Protein AF-A0A1J3HN96-F1 (afdb_monomer)

Organism: Noccaea caerulescens (NCBI:txid107243)

InterPro domains:
  IPR000668 Peptidase C1A, papain C-terminal [PF00112] (1-91)
  IPR000668 Peptidase C1A, papain C-terminal [SM00645] (1-94)
  IPR013128 Peptidase C1A [PTHR12411] (1-87)
  IPR038765 Papain-like cysteine peptidase superfamily [SSF54001] (1-87)

Secondary structure (DSSP, 8-state):
-----TTS--HHHHHHHHHHHHHHHHHHS----B-HHHHHHH-TTS-GGG---HHHHHHHHHHHT---BTTTS---S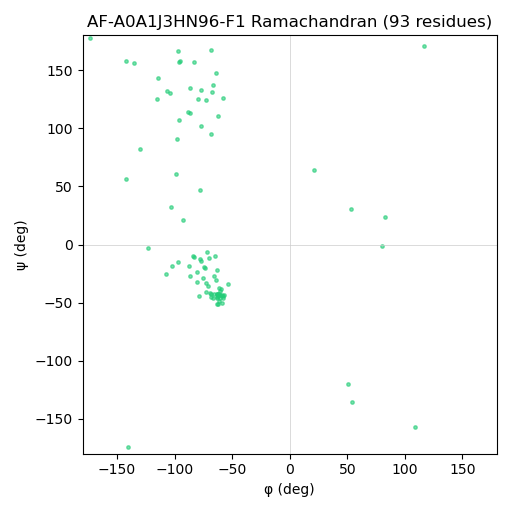S-----GGGGSSS-----

Mean predicted aligned error: 4.12 Å

Sequence (95 aa):
EVKDQGHCRSCWAFSTVGAVEGLNKIVTGELITLSEQDLINCNKENNGCGGGKVETAYEYLVNNGGLGTSNDYPYKAVNGVCDGRLKENNKNVIM

Nearest PDB structures (foldseek):
  1cqd-assembly1_A  TM=9.472E-01  e=9.258E-10  Zingiber officinale
  1vsn-assembly1_A  TM=9.858E-01  e=2.841E-09  Homo sapiens
  2f7d-assembly1_A  TM=9.863E-01  e=4.508E-09  Oryctolagus cuniculus
  6bki-assembly2_B  TM=9.839E-01  e=3.951E-09  Mus musculus
  5tdi-assembly1_A  TM=9.802E-01  e=8.719E-09  Homo sapiens

Foldseek 3Di:
DDDDLPQFQLVLLVVLQVVLQVVLCVPPVDRFAFDSLLLLAPQPQAPRSVYDHNVSSVVCCVVLQHGAGCVVPPDDSDHDHRDNCSSPPPPRSGD

pLDDT: mean 89.66, std 13.75, range [44.91, 98.62]

St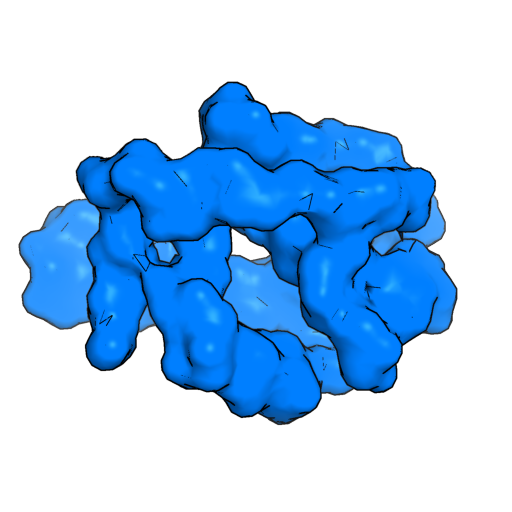ructure (mmCIF, N/CA/C/O backbone):
data_AF-A0A1J3HN96-F1
#
_entry.id   AF-A0A1J3HN96-F1
#
loop_
_atom_site.group_PDB
_atom_site.id
_atom_site.type_symbol
_atom_site.label_atom_id
_atom_site.label_alt_id
_atom_site.label_comp_id
_atom_site.label_asym_id
_atom_site.label_entity_id
_atom_site.label_seq_id
_atom_site.pdbx_PDB_ins_code
_atom_site.Cartn_x
_atom_site.Cartn_y
_atom_site.Cartn_z
_atom_site.occupancy
_atom_site.B_iso_or_equiv
_atom_site.auth_seq_id
_atom_site.auth_comp_id
_atom_site.auth_asym_id
_atom_site.auth_atom_id
_atom_site.pdbx_PDB_model_num
ATOM 1 N N . GLU A 1 1 ? -12.089 -9.520 -1.374 1.00 87.94 1 GLU A N 1
ATOM 2 C CA . GLU A 1 1 ? -11.857 -10.508 -2.454 1.00 87.94 1 GLU A CA 1
ATOM 3 C C . GLU A 1 1 ? -10.369 -10.821 -2.532 1.00 87.94 1 GLU A C 1
ATOM 5 O O . GLU A 1 1 ? -9.589 -10.084 -1.938 1.00 87.94 1 GLU A O 1
ATOM 10 N N . VAL A 1 2 ? -9.970 -11.899 -3.211 1.00 94.88 2 VAL A N 1
ATOM 11 C CA . VAL A 1 2 ? -8.545 -12.174 -3.466 1.00 94.88 2 VAL A CA 1
ATOM 12 C C . VAL A 1 2 ? -8.095 -11.312 -4.647 1.00 94.88 2 VAL A C 1
ATOM 14 O O . VAL A 1 2 ? -8.722 -11.361 -5.702 1.00 94.88 2 VAL A O 1
ATOM 17 N N . LYS A 1 3 ? -7.038 -10.515 -4.462 1.00 96.12 3 LYS A N 1
ATOM 18 C CA . LYS A 1 3 ? -6.474 -9.624 -5.491 1.00 96.12 3 LYS A CA 1
ATOM 19 C C . LYS A 1 3 ? -5.284 -10.297 -6.204 1.00 96.12 3 LYS A C 1
ATOM 21 O O . LYS A 1 3 ? -4.649 -11.181 -5.631 1.00 96.12 3 LYS A O 1
ATOM 26 N N . ASP A 1 4 ? -4.965 -9.854 -7.423 1.00 97.69 4 ASP A N 1
ATOM 27 C CA . ASP A 1 4 ? -3.835 -10.348 -8.232 1.00 97.69 4 ASP A CA 1
ATOM 28 C C . ASP A 1 4 ? -2.782 -9.244 -8.451 1.00 97.69 4 ASP A C 1
ATOM 30 O O . ASP A 1 4 ? -3.099 -8.159 -8.939 1.00 97.69 4 ASP A O 1
ATOM 34 N N . GLN A 1 5 ? -1.524 -9.523 -8.094 1.00 97.44 5 GLN A N 1
ATOM 35 C CA . GLN A 1 5 ? -0.390 -8.609 -8.296 1.00 97.44 5 GLN A CA 1
ATOM 36 C C . GLN A 1 5 ? 0.219 -8.688 -9.709 1.00 97.44 5 GLN A C 1
ATOM 38 O O . GLN A 1 5 ? 1.072 -7.880 -10.083 1.00 97.44 5 GLN A O 1
ATOM 43 N N . GLY A 1 6 ? -0.170 -9.681 -10.508 1.00 98.12 6 GLY A N 1
ATOM 44 C CA . GLY A 1 6 ? 0.375 -9.906 -11.839 1.00 98.12 6 GLY A CA 1
ATO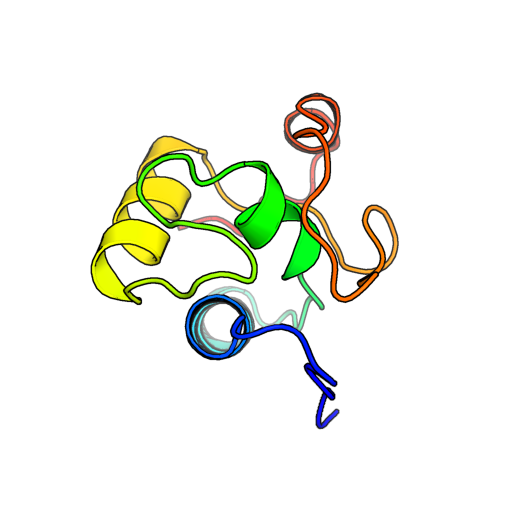M 45 C C . GLY A 1 6 ? 1.905 -10.020 -11.847 1.00 98.12 6 GLY A C 1
ATOM 46 O O . GLY A 1 6 ? 2.514 -10.699 -11.022 1.00 98.12 6 GLY A O 1
ATOM 47 N N . HIS A 1 7 ? 2.542 -9.345 -12.805 1.00 97.81 7 HIS A N 1
ATOM 48 C CA . HIS A 1 7 ? 3.991 -9.418 -13.037 1.00 97.81 7 HIS A CA 1
ATOM 49 C C . HIS A 1 7 ? 4.822 -8.472 -12.148 1.00 97.81 7 HIS A C 1
ATOM 51 O O . HIS A 1 7 ? 6.052 -8.551 -12.131 1.00 97.81 7 HIS A O 1
ATOM 57 N N . CYS A 1 8 ? 4.174 -7.564 -11.420 1.00 98.56 8 CYS A N 1
ATOM 58 C CA . CYS A 1 8 ? 4.840 -6.625 -10.530 1.00 98.56 8 CYS A CA 1
ATOM 59 C C . CYS A 1 8 ? 5.258 -7.349 -9.243 1.00 98.56 8 CYS A C 1
ATOM 61 O O . CYS A 1 8 ? 4.451 -8.047 -8.624 1.00 98.56 8 CYS A O 1
ATOM 63 N N . ARG A 1 9 ? 6.503 -7.172 -8.772 1.00 98.31 9 ARG A N 1
ATOM 64 C CA . ARG A 1 9 ? 6.967 -7.758 -7.495 1.00 98.31 9 ARG A CA 1
ATOM 65 C C . ARG A 1 9 ? 6.455 -6.966 -6.283 1.00 98.31 9 ARG A C 1
ATOM 67 O O . ARG A 1 9 ? 7.212 -6.662 -5.366 1.00 98.31 9 ARG A O 1
ATOM 74 N N . SER A 1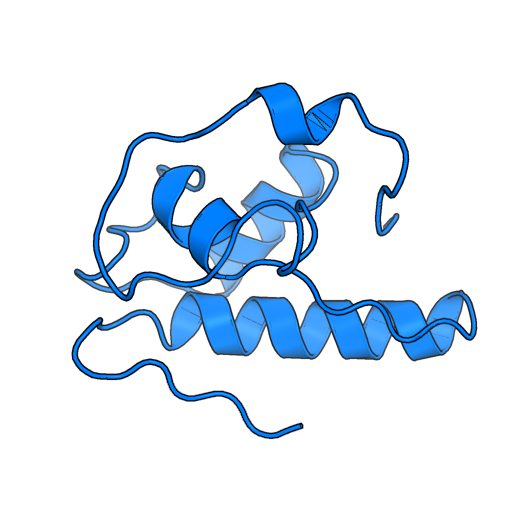 10 ? 5.167 -6.634 -6.269 1.00 98.62 10 SER A N 1
ATOM 75 C CA . SER A 1 10 ? 4.502 -5.835 -5.237 1.00 98.62 10 SER A CA 1
ATOM 76 C C . SER A 1 10 ? 3.864 -6.664 -4.122 1.00 98.62 10 SER A C 1
ATOM 78 O O . SER A 1 10 ? 2.978 -6.164 -3.437 1.00 98.62 10 SER A O 1
ATOM 80 N N . CYS A 1 11 ? 4.287 -7.913 -3.904 1.00 98.38 11 CYS A N 1
ATOM 81 C CA . CYS A 1 11 ? 3.747 -8.753 -2.824 1.00 98.38 11 CYS A CA 1
ATOM 82 C C . CYS A 1 11 ? 3.829 -8.065 -1.451 1.00 98.38 11 CYS A C 1
ATOM 84 O O . CYS A 1 11 ? 2.927 -8.209 -0.632 1.00 98.38 11 CYS A O 1
ATOM 86 N N . TRP A 1 12 ? 4.876 -7.264 -1.233 1.00 98.50 12 TRP A N 1
ATOM 87 C CA . TRP A 1 12 ? 5.044 -6.433 -0.046 1.00 98.50 12 TRP A CA 1
ATOM 88 C C . TRP A 1 12 ? 3.875 -5.454 0.135 1.00 98.50 12 TRP A C 1
ATOM 90 O O . TRP A 1 12 ? 3.295 -5.397 1.213 1.00 98.50 12 TRP A O 1
ATOM 100 N N . ALA A 1 13 ? 3.459 -4.763 -0.930 1.00 98.31 13 ALA A N 1
ATOM 101 C CA . ALA A 1 13 ? 2.357 -3.809 -0.883 1.00 98.31 13 ALA A CA 1
ATOM 102 C C . ALA A 1 13 ? 1.013 -4.511 -0.645 1.00 98.31 13 ALA A C 1
ATOM 104 O O . ALA A 1 13 ? 0.236 -4.059 0.189 1.00 98.31 13 ALA A O 1
ATOM 105 N N . PHE A 1 14 ? 0.766 -5.647 -1.306 1.00 98.56 14 PHE A N 1
ATOM 106 C CA . PHE A 1 14 ? -0.456 -6.441 -1.110 1.00 98.56 14 PHE A CA 1
ATOM 107 C C . PHE A 1 14 ? -0.551 -6.991 0.318 1.00 98.56 14 PHE A C 1
ATOM 109 O O . PHE A 1 14 ? -1.614 -6.934 0.934 1.00 98.56 14 PHE A O 1
ATOM 116 N N . SER A 1 15 ? 0.563 -7.487 0.866 1.00 98.25 15 SER A N 1
ATOM 117 C CA . SER A 1 15 ? 0.620 -7.977 2.245 1.00 98.25 15 SER A CA 1
ATOM 118 C C . SER A 1 15 ? 0.343 -6.860 3.250 1.00 98.25 15 SER A C 1
ATOM 120 O O . SER A 1 15 ? -0.429 -7.065 4.184 1.00 98.25 15 SER A O 1
ATOM 122 N N . THR A 1 16 ? 0.955 -5.688 3.063 1.00 97.62 16 THR A N 1
ATOM 123 C CA . THR A 1 16 ? 0.729 -4.513 3.912 1.00 97.62 16 THR A CA 1
ATOM 124 C C . THR A 1 16 ? -0.723 -4.051 3.836 1.00 97.62 16 THR A C 1
ATOM 126 O O . T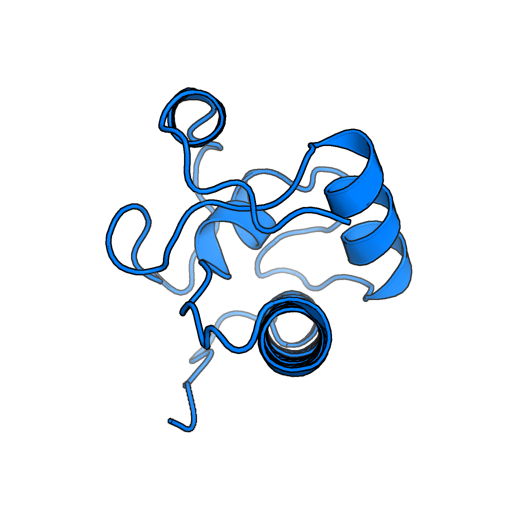HR A 1 16 ? -1.369 -3.893 4.869 1.00 97.62 16 THR A O 1
ATOM 129 N N . VAL A 1 17 ? -1.255 -3.865 2.624 1.00 96.44 17 VAL A N 1
ATOM 130 C CA . VAL A 1 17 ? -2.622 -3.379 2.415 1.00 96.44 17 VAL A CA 1
ATOM 131 C C . VAL A 1 17 ? -3.641 -4.340 3.017 1.00 96.44 17 VAL A C 1
ATOM 133 O O . VAL A 1 17 ? -4.467 -3.901 3.808 1.00 96.44 17 VAL A O 1
ATOM 136 N N . GLY A 1 18 ? -3.547 -5.644 2.745 1.00 96.75 18 GLY A N 1
ATOM 137 C CA . GLY A 1 18 ? -4.493 -6.619 3.295 1.00 96.75 18 GLY A CA 1
ATOM 138 C C . GLY A 1 18 ? -4.514 -6.646 4.829 1.00 96.75 18 GLY A C 1
ATOM 139 O O . GLY A 1 18 ? -5.584 -6.744 5.432 1.00 96.75 18 GLY A O 1
ATOM 140 N N . ALA A 1 19 ? -3.351 -6.498 5.473 1.00 96.44 19 ALA A N 1
ATOM 141 C CA . ALA A 1 19 ? -3.272 -6.402 6.929 1.00 96.44 19 ALA A CA 1
ATOM 142 C C . ALA A 1 19 ? -3.949 -5.128 7.464 1.00 96.44 19 ALA A C 1
ATOM 144 O O . ALA A 1 19 ? -4.697 -5.193 8.439 1.00 96.44 19 ALA A O 1
ATOM 145 N N . VAL A 1 20 ? -3.732 -3.984 6.808 1.00 94.19 20 VAL A N 1
ATOM 146 C CA . VAL A 1 20 ? -4.323 -2.693 7.200 1.00 94.19 20 VAL A CA 1
ATOM 147 C C . VAL A 1 20 ? -5.833 -2.665 6.962 1.00 94.19 20 VAL A C 1
ATOM 149 O O . VAL A 1 20 ? -6.569 -2.213 7.835 1.00 94.19 20 VAL A O 1
ATOM 152 N N . GLU A 1 21 ? -6.322 -3.198 5.840 1.00 94.88 21 GLU A N 1
ATOM 153 C CA . GLU A 1 21 ? -7.761 -3.350 5.575 1.00 94.88 21 GLU A CA 1
ATOM 154 C C . GLU A 1 21 ? -8.432 -4.219 6.655 1.00 94.88 21 GLU A C 1
ATOM 156 O O . GLU A 1 21 ? -9.499 -3.875 7.174 1.00 94.88 21 GLU A O 1
ATOM 161 N N . GLY A 1 22 ? -7.786 -5.329 7.036 1.00 95.19 22 GLY A N 1
ATOM 162 C CA . GLY A 1 22 ? -8.250 -6.209 8.107 1.00 95.19 22 GLY A CA 1
ATOM 163 C C . GLY A 1 22 ? -8.290 -5.511 9.468 1.00 95.19 22 GLY A C 1
ATOM 164 O O . GLY A 1 22 ? -9.296 -5.595 10.175 1.00 95.19 22 GLY A O 1
ATOM 165 N N . LEU A 1 23 ? -7.232 -4.773 9.816 1.00 94.25 23 LEU A N 1
ATOM 166 C CA . LEU A 1 23 ? -7.176 -3.998 11.054 1.00 94.25 23 LEU A CA 1
ATOM 167 C C . LEU A 1 23 ? -8.248 -2.901 11.083 1.00 94.25 23 LEU A C 1
ATOM 169 O O . LEU A 1 23 ? -8.943 -2.760 12.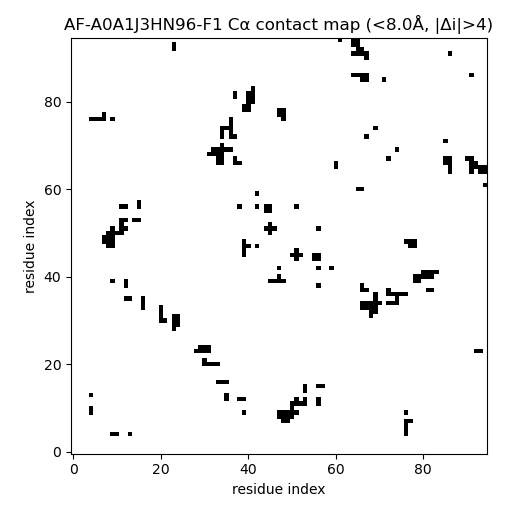088 1.00 94.25 23 LEU A O 1
ATOM 173 N N . ASN A 1 24 ? -8.453 -2.190 9.970 1.00 91.19 24 ASN A N 1
ATOM 174 C CA . ASN A 1 24 ? -9.509 -1.187 9.855 1.00 91.19 24 ASN A CA 1
ATOM 175 C C . ASN A 1 24 ? -10.886 -1.796 10.130 1.00 91.19 24 ASN A C 1
ATOM 177 O O . ASN A 1 24 ? -11.661 -1.231 10.899 1.00 91.19 24 ASN A O 1
ATOM 181 N N . LYS A 1 25 ? -11.173 -2.976 9.564 1.00 93.81 25 LYS A N 1
ATOM 182 C CA . LYS A 1 25 ? -12.432 -3.689 9.811 1.00 93.81 25 LYS A CA 1
ATOM 183 C C . LYS A 1 25 ? -12.609 -4.063 11.281 1.00 93.81 25 LYS A C 1
ATOM 185 O O . LYS A 1 25 ? -13.731 -3.986 11.777 1.00 93.81 25 LYS A O 1
ATOM 190 N N . ILE A 1 26 ? -11.538 -4.452 11.973 1.00 95.75 26 ILE A N 1
ATOM 191 C CA . ILE A 1 26 ? -11.581 -4.775 13.407 1.00 95.75 26 ILE A CA 1
ATOM 192 C C . ILE A 1 26 ? -11.877 -3.524 14.243 1.00 95.75 26 ILE A C 1
ATOM 194 O O . ILE A 1 26 ? -12.720 -3.579 15.133 1.00 95.75 26 ILE A O 1
ATOM 198 N N . VAL A 1 27 ? -11.199 -2.408 13.962 1.00 91.75 27 VAL A N 1
ATOM 199 C CA . VAL A 1 27 ? -11.270 -1.191 14.788 1.00 91.75 27 VAL A CA 1
ATOM 200 C C . VAL A 1 27 ? -12.537 -0.380 14.519 1.00 91.75 27 VAL A C 1
ATOM 202 O O . VAL A 1 27 ? -13.184 0.082 15.455 1.00 91.75 27 VAL A O 1
ATOM 205 N N . THR A 1 28 ? -12.900 -0.201 13.250 1.00 89.94 28 THR A N 1
ATOM 206 C CA . THR A 1 28 ? -13.989 0.704 12.837 1.00 89.94 28 THR A CA 1
ATOM 207 C C . THR A 1 28 ? -15.281 -0.031 12.495 1.00 89.94 28 THR A C 1
ATOM 209 O O . THR A 1 28 ? -16.348 0.574 12.444 1.00 89.94 28 THR A O 1
ATOM 212 N N . GLY A 1 29 ? -15.207 -1.338 12.232 1.00 92.56 29 GLY A N 1
ATOM 213 C CA . GLY A 1 29 ? -16.322 -2.101 11.680 1.00 92.56 29 GLY A CA 1
ATOM 214 C C . GLY A 1 29 ? -16.499 -1.937 10.167 1.00 92.56 29 GLY A C 1
ATOM 215 O O . GLY A 1 29 ? -17.341 -2.631 9.591 1.00 92.56 29 GLY A O 1
ATOM 216 N N . GLU A 1 30 ? -15.689 -1.123 9.488 1.00 90.69 30 GLU A N 1
ATOM 217 C CA . GLU A 1 30 ? -15.772 -0.897 8.042 1.00 90.69 30 GLU A CA 1
ATOM 218 C C . GLU A 1 30 ? -14.664 -1.638 7.288 1.00 90.69 30 GLU A C 1
ATOM 220 O O . GLU A 1 30 ? -13.486 -1.557 7.627 1.00 90.69 30 GLU A O 1
ATOM 225 N N . LEU A 1 31 ? -15.032 -2.379 6.240 1.00 91.81 31 LEU A N 1
ATOM 226 C CA . LEU A 1 31 ? -14.050 -2.964 5.328 1.00 91.81 31 LEU A CA 1
ATOM 227 C C . LEU A 1 31 ? -13.907 -2.022 4.135 1.00 91.81 31 LEU A C 1
ATOM 229 O O . LEU A 1 31 ? -14.810 -1.942 3.304 1.00 91.81 31 LEU A O 1
ATOM 233 N N . ILE A 1 32 ? -12.786 -1.311 4.071 1.00 91.31 32 ILE A N 1
ATOM 234 C CA . ILE A 1 32 ? -12.464 -0.375 2.992 1.00 91.31 32 ILE A CA 1
ATOM 235 C C . ILE A 1 32 ? -11.393 -1.021 2.123 1.00 91.31 32 ILE A C 1
ATOM 237 O O . ILE A 1 32 ? -10.413 -1.531 2.651 1.00 91.31 32 ILE A O 1
ATOM 241 N N . THR A 1 33 ? -11.575 -1.004 0.803 1.00 94.12 33 THR A N 1
ATOM 242 C CA . THR A 1 33 ? -10.568 -1.510 -0.137 1.00 94.12 33 THR A CA 1
ATOM 243 C C . THR A 1 33 ? -9.563 -0.404 -0.474 1.00 94.12 33 THR A C 1
ATOM 245 O O . THR A 1 33 ? -9.914 0.606 -1.091 1.00 94.12 33 THR A O 1
ATOM 248 N N . LEU A 1 34 ? -8.318 -0.583 -0.043 1.00 94.06 34 LEU A N 1
ATOM 249 C CA . LEU A 1 34 ? -7.215 0.368 -0.156 1.00 94.06 34 LEU A CA 1
ATOM 250 C C . LEU A 1 34 ? -6.344 0.094 -1.385 1.00 94.06 34 LEU A C 1
ATOM 252 O O . LEU A 1 34 ? -6.323 -1.010 -1.931 1.00 94.06 34 LEU A O 1
ATOM 256 N N . SER A 1 35 ? -5.627 1.119 -1.841 1.00 95.25 35 SER A N 1
ATOM 257 C CA . SER A 1 35 ? -4.800 1.043 -3.043 1.00 95.25 35 SER A CA 1
ATOM 258 C C . SER A 1 35 ? -3.378 0.563 -2.761 1.00 95.25 35 SER A C 1
ATOM 260 O O . SER A 1 35 ? -2.552 1.277 -2.194 1.00 95.25 35 SER A O 1
ATOM 262 N N . GLU A 1 36 ? -3.037 -0.612 -3.285 1.00 97.44 36 GLU A N 1
ATOM 263 C CA . GLU A 1 36 ? -1.648 -1.061 -3.384 1.00 97.44 36 GLU A CA 1
ATOM 264 C C . GLU A 1 36 ? -0.828 -0.164 -4.319 1.00 97.44 36 GLU A C 1
ATOM 266 O O . GLU A 1 36 ? 0.372 0.003 -4.119 1.00 97.44 36 GLU A O 1
ATOM 271 N N . GLN A 1 37 ? -1.457 0.422 -5.342 1.00 97.69 37 GLN A N 1
ATOM 272 C CA . GLN A 1 37 ? -0.770 1.253 -6.330 1.00 97.69 37 GLN A CA 1
ATOM 273 C C . GLN A 1 37 ? -0.311 2.590 -5.758 1.00 97.69 37 GLN A C 1
ATOM 275 O O . GLN A 1 37 ? 0.764 3.064 -6.126 1.00 97.69 37 GLN A O 1
ATOM 280 N N . ASP A 1 38 ? -1.101 3.165 -4.854 1.00 95.19 38 ASP A N 1
ATOM 281 C CA . ASP A 1 38 ? -0.713 4.343 -4.084 1.00 95.19 38 ASP A CA 1
ATOM 282 C C . ASP A 1 38 ? 0.561 4.047 -3.282 1.00 95.19 38 ASP A C 1
ATOM 284 O O . ASP A 1 38 ? 1.584 4.717 -3.438 1.00 95.19 38 ASP A O 1
ATOM 288 N N . LEU A 1 39 ? 0.562 2.930 -2.546 1.00 96.19 39 LEU A N 1
ATOM 289 C CA . LEU A 1 39 ? 1.719 2.491 -1.771 1.00 96.19 39 LEU A CA 1
ATOM 290 C C . LEU A 1 39 ? 2.955 2.221 -2.653 1.00 96.19 39 LEU A C 1
ATOM 292 O O . LEU A 1 39 ? 4.052 2.665 -2.316 1.00 96.19 39 LEU A O 1
ATOM 296 N N . ILE A 1 40 ? 2.785 1.558 -3.803 1.00 97.81 40 ILE A N 1
ATOM 297 C CA . ILE A 1 40 ? 3.858 1.289 -4.782 1.00 97.81 40 ILE A CA 1
ATOM 298 C C . ILE A 1 40 ? 4.477 2.580 -5.318 1.00 97.81 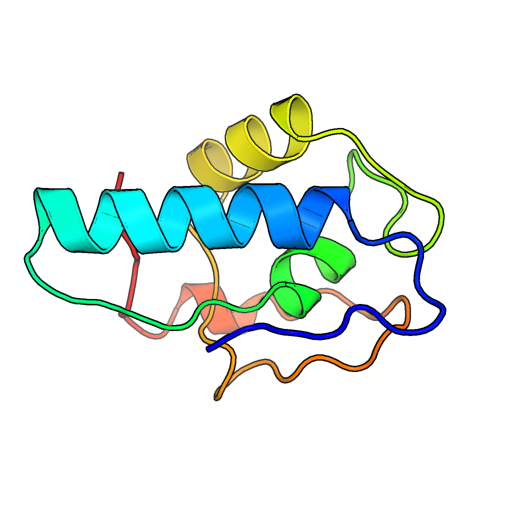40 ILE A C 1
ATOM 300 O O . ILE A 1 40 ? 5.690 2.635 -5.514 1.00 97.81 40 ILE A O 1
ATOM 304 N N . ASN A 1 41 ? 3.659 3.602 -5.576 1.00 96.50 41 ASN A N 1
ATOM 305 C CA . ASN A 1 41 ? 4.116 4.836 -6.208 1.00 96.50 41 ASN A CA 1
ATOM 306 C C . ASN A 1 41 ? 4.663 5.853 -5.201 1.00 96.50 41 ASN A C 1
ATOM 308 O O . ASN A 1 41 ? 5.496 6.682 -5.571 1.00 96.50 41 ASN A O 1
ATOM 312 N N . CYS A 1 42 ? 4.198 5.818 -3.950 1.00 95.00 42 CYS A N 1
ATOM 313 C CA . CYS A 1 42 ? 4.489 6.853 -2.965 1.00 95.00 42 CYS A CA 1
ATOM 314 C C . CYS A 1 42 ? 5.478 6.445 -1.865 1.00 95.00 42 CYS A C 1
ATOM 316 O O . CYS A 1 42 ? 6.166 7.324 -1.334 1.00 95.00 42 CYS A O 1
ATOM 318 N N . ASN A 1 43 ? 5.617 5.155 -1.540 1.00 95.06 43 ASN A N 1
ATOM 319 C CA . ASN A 1 43 ? 6.648 4.707 -0.607 1.00 95.06 43 ASN A CA 1
ATOM 320 C C . ASN A 1 43 ? 8.021 4.676 -1.298 1.00 95.06 43 ASN A C 1
ATOM 322 O O . ASN A 1 43 ? 8.342 3.755 -2.042 1.00 95.06 43 ASN A O 1
ATOM 326 N N . LYS A 1 44 ? 8.842 5.695 -1.029 1.00 93.00 44 LYS A N 1
ATOM 327 C CA . LYS A 1 44 ? 10.169 5.861 -1.648 1.00 93.00 44 LYS A CA 1
ATOM 328 C C . LYS A 1 44 ? 11.261 4.968 -1.052 1.00 93.00 44 LYS A C 1
ATOM 330 O O . LYS A 1 44 ? 12.350 4.902 -1.612 1.00 93.00 44 LYS A O 1
ATOM 335 N N . GLU A 1 45 ? 10.997 4.333 0.087 1.00 95.44 45 GLU A N 1
ATOM 336 C CA . GLU A 1 45 ? 11.948 3.424 0.740 1.00 95.44 45 GLU A CA 1
ATOM 337 C C . GLU A 1 45 ? 11.950 2.028 0.107 1.00 95.44 45 GLU A C 1
ATOM 339 O O . GLU A 1 45 ? 12.948 1.312 0.175 1.00 95.44 45 GLU A O 1
ATOM 344 N N . ASN A 1 46 ? 10.849 1.650 -0.544 1.00 96.94 46 ASN A N 1
ATOM 345 C CA . ASN A 1 46 ? 10.750 0.460 -1.373 1.00 96.94 46 ASN A CA 1
ATOM 346 C C . ASN A 1 46 ? 10.950 0.792 -2.854 1.00 96.94 46 ASN A C 1
ATOM 348 O O . ASN A 1 46 ? 10.924 1.943 -3.283 1.00 96.94 46 ASN A O 1
ATOM 352 N N . ASN A 1 47 ? 11.149 -0.249 -3.663 1.00 97.31 47 ASN A N 1
ATOM 353 C CA . ASN A 1 47 ? 11.483 -0.117 -5.079 1.00 97.31 47 ASN A CA 1
ATOM 354 C C . ASN A 1 47 ? 10.279 -0.405 -5.995 1.00 97.31 47 ASN A C 1
ATOM 356 O O . ASN A 1 47 ? 10.438 -0.983 -7.073 1.00 97.31 47 ASN A O 1
ATOM 360 N N . GLY A 1 48 ? 9.061 -0.082 -5.548 1.00 97.56 48 GLY A N 1
ATOM 361 C CA . GLY A 1 48 ? 7.821 -0.354 -6.281 1.00 97.56 48 GLY A CA 1
ATOM 362 C C . GLY A 1 48 ? 7.717 -1.816 -6.751 1.00 97.56 48 GLY A C 1
ATOM 363 O O . GLY A 1 48 ? 7.789 -2.754 -5.951 1.00 97.56 48 GLY A O 1
ATOM 364 N N . CYS A 1 49 ? 7.609 -2.021 -8.066 1.00 98.44 49 CYS A N 1
ATOM 365 C CA . CYS A 1 49 ? 7.592 -3.335 -8.720 1.00 98.44 49 CYS A CA 1
ATOM 366 C C . CYS A 1 49 ? 8.938 -4.075 -8.736 1.00 98.44 49 CYS A C 1
ATOM 368 O O . CYS A 1 49 ? 8.983 -5.232 -9.152 1.00 98.44 49 CYS A O 1
ATOM 370 N N . GLY A 1 50 ? 10.029 -3.452 -8.287 1.00 98.31 50 GLY A N 1
ATOM 371 C CA . GLY A 1 50 ? 11.312 -4.113 -8.044 1.00 98.31 50 GLY A CA 1
ATOM 372 C C . GLY A 1 50 ? 11.343 -4.926 -6.745 1.00 98.31 50 GLY A C 1
ATOM 373 O O . GLY A 1 50 ? 12.234 -5.760 -6.572 1.00 98.31 50 GLY A O 1
ATOM 374 N N . GLY A 1 51 ? 10.363 -4.721 -5.860 1.00 97.88 51 GLY A N 1
ATOM 375 C CA . GLY A 1 51 ? 10.270 -5.364 -4.554 1.00 97.88 51 GLY A CA 1
ATOM 376 C C . GLY A 1 51 ? 10.355 -4.373 -3.398 1.00 97.88 51 GLY A C 1
ATOM 377 O O . GLY A 1 51 ? 10.657 -3.192 -3.575 1.00 97.88 51 GLY A O 1
ATOM 378 N N . GLY A 1 52 ? 10.090 -4.883 -2.202 1.00 97.56 52 GLY A N 1
ATOM 379 C CA . GLY A 1 52 ? 10.040 -4.082 -0.993 1.00 97.56 52 GLY A CA 1
ATOM 380 C C . GLY A 1 52 ? 9.880 -4.925 0.263 1.00 97.56 52 GLY A C 1
ATOM 381 O O . GLY A 1 52 ? 9.784 -6.153 0.196 1.00 97.56 52 GLY A O 1
ATOM 382 N N . LYS A 1 53 ? 9.877 -4.240 1.400 1.00 98.12 53 LYS A N 1
ATOM 383 C CA . LYS A 1 53 ? 9.712 -4.769 2.747 1.00 98.12 53 LYS A CA 1
ATOM 384 C C . LYS A 1 53 ? 8.409 -4.248 3.340 1.00 98.12 53 LYS A C 1
ATOM 386 O O . LYS A 1 53 ? 8.008 -3.111 3.096 1.00 98.12 53 LYS A O 1
ATOM 391 N N . VAL A 1 54 ? 7.746 -5.101 4.108 1.00 98.00 54 VAL A N 1
ATOM 392 C CA . VAL A 1 54 ? 6.462 -4.782 4.743 1.00 98.00 54 VAL A CA 1
ATOM 393 C C . VAL A 1 54 ? 6.669 -3.804 5.904 1.00 98.00 54 VAL A C 1
ATOM 395 O O . VAL A 1 54 ? 5.835 -2.934 6.131 1.00 98.00 54 VAL A O 1
ATOM 398 N N . GLU A 1 55 ? 7.805 -3.894 6.594 1.00 96.56 55 GLU A N 1
ATOM 399 C CA . GLU A 1 55 ? 8.159 -3.053 7.739 1.00 96.56 55 GLU A CA 1
ATOM 400 C C . GLU A 1 55 ? 8.270 -1.574 7.340 1.00 96.56 55 GLU A C 1
ATOM 402 O O . GLU A 1 55 ? 7.583 -0.729 7.908 1.00 96.56 55 GLU A O 1
ATOM 407 N N . THR A 1 56 ? 9.037 -1.273 6.286 1.00 95.88 56 THR A N 1
ATOM 408 C CA . THR A 1 56 ? 9.179 0.094 5.745 1.00 95.88 56 THR A CA 1
ATOM 409 C C . THR A 1 56 ? 7.872 0.615 5.148 1.00 95.88 56 THR A C 1
ATOM 411 O O . THR A 1 56 ? 7.609 1.818 5.125 1.00 95.88 56 THR A O 1
ATOM 414 N N . ALA A 1 57 ? 7.009 -0.285 4.671 1.00 96.69 57 ALA A N 1
ATOM 415 C CA . ALA A 1 57 ? 5.682 0.086 4.212 1.00 96.69 57 ALA A CA 1
ATOM 416 C C . ALA A 1 57 ? 4.795 0.535 5.381 1.00 96.69 57 ALA A C 1
ATOM 418 O O . ALA A 1 57 ? 4.165 1.582 5.274 1.00 96.69 57 ALA A O 1
ATOM 419 N N . TYR A 1 58 ? 4.784 -0.186 6.508 1.00 95.19 58 TYR A N 1
ATOM 420 C CA . TYR A 1 58 ? 4.044 0.241 7.701 1.00 95.19 58 TYR A CA 1
ATOM 421 C C . TYR A 1 58 ? 4.560 1.566 8.268 1.00 95.19 58 TYR A C 1
ATOM 423 O O . TYR A 1 58 ? 3.751 2.444 8.562 1.00 95.19 58 TYR A O 1
ATOM 431 N N . GLU A 1 59 ? 5.880 1.745 8.369 1.00 94.38 59 GLU A N 1
ATOM 432 C CA . GLU A 1 59 ? 6.484 3.011 8.816 1.00 94.38 59 GLU A CA 1
ATOM 433 C C . GLU A 1 59 ? 6.041 4.181 7.933 1.00 94.38 59 GLU A C 1
ATOM 435 O O . GLU A 1 59 ? 5.640 5.239 8.422 1.00 94.38 59 GLU A O 1
ATOM 440 N N . TYR A 1 60 ? 6.025 3.970 6.618 1.00 92.69 60 TYR A N 1
ATOM 441 C CA . TYR A 1 60 ? 5.493 4.954 5.691 1.00 92.69 60 TYR A CA 1
ATOM 442 C C . TYR A 1 60 ? 4.013 5.239 5.908 1.00 92.69 60 TYR A C 1
ATOM 444 O O . TYR A 1 60 ? 3.644 6.405 5.888 1.00 92.69 60 TYR A O 1
ATOM 452 N N . LEU A 1 61 ? 3.166 4.233 6.137 1.00 90.94 61 LEU A N 1
ATOM 453 C CA . LEU A 1 61 ? 1.739 4.465 6.381 1.00 90.94 61 LEU A CA 1
ATOM 454 C C . LEU A 1 61 ? 1.493 5.316 7.625 1.00 90.94 61 LEU A C 1
ATOM 456 O O . LEU A 1 61 ? 0.684 6.243 7.563 1.00 90.94 61 LEU A O 1
ATOM 460 N N . VAL A 1 62 ? 2.231 5.048 8.705 1.00 88.44 62 VAL A N 1
ATOM 461 C CA . VAL A 1 62 ? 2.188 5.844 9.940 1.00 88.44 62 VAL A CA 1
ATOM 462 C C . VAL A 1 62 ? 2.592 7.294 9.661 1.00 88.44 62 VAL A C 1
ATOM 464 O O . VAL A 1 62 ? 1.898 8.219 10.072 1.00 88.44 62 VAL A O 1
ATOM 467 N N . ASN A 1 63 ? 3.674 7.509 8.908 1.00 88.12 63 ASN A N 1
ATOM 468 C CA . ASN A 1 63 ? 4.176 8.852 8.603 1.00 88.12 63 ASN A CA 1
ATOM 469 C C . ASN A 1 63 ? 3.340 9.599 7.548 1.00 88.12 63 ASN A C 1
ATOM 471 O O . ASN A 1 63 ? 3.305 10.829 7.532 1.00 88.12 63 ASN A O 1
ATOM 475 N N . ASN A 1 64 ? 2.703 8.871 6.632 1.00 84.56 64 ASN A N 1
ATOM 476 C CA . ASN A 1 64 ? 1.944 9.420 5.511 1.00 84.56 64 ASN A CA 1
ATOM 477 C C . ASN A 1 64 ? 0.480 9.712 5.868 1.00 84.56 64 ASN A C 1
ATOM 479 O O . ASN A 1 64 ? -0.158 10.480 5.151 1.00 84.56 64 ASN A O 1
ATOM 483 N N . GLY A 1 65 ? -0.040 9.116 6.947 1.00 81.75 65 GLY A N 1
ATOM 484 C CA . GLY A 1 65 ? -1.438 9.248 7.363 1.00 81.75 65 GLY A CA 1
ATOM 485 C C . GLY A 1 65 ? -2.404 8.306 6.633 1.00 81.75 65 GLY A C 1
ATOM 486 O O . GLY A 1 65 ? -3.592 8.605 6.550 1.00 81.75 65 GLY A O 1
ATOM 487 N N . GLY A 1 66 ? -1.905 7.186 6.092 1.00 85.56 66 GLY A N 1
ATOM 488 C CA . GLY A 1 66 ? -2.710 6.167 5.403 1.00 85.56 66 GLY A CA 1
ATOM 489 C C . GLY A 1 66 ? -2.512 6.102 3.881 1.00 85.56 66 GLY A C 1
ATOM 490 O O . GLY A 1 66 ? -1.458 6.487 3.366 1.00 85.56 66 GLY A O 1
ATOM 491 N N . LEU A 1 67 ? -3.523 5.564 3.182 1.00 88.56 67 LEU A N 1
ATOM 492 C CA . LEU A 1 67 ? -3.570 5.334 1.728 1.00 88.56 67 LEU A CA 1
ATOM 493 C C . LEU A 1 67 ? -4.910 5.773 1.134 1.00 88.56 67 LEU A C 1
ATOM 495 O O . LEU A 1 67 ? -5.937 5.739 1.813 1.00 88.56 67 LEU A O 1
ATOM 499 N N . GLY A 1 68 ? -4.908 6.078 -0.163 1.00 88.25 68 GLY A N 1
ATOM 500 C CA . GLY A 1 68 ? -6.123 6.193 -0.966 1.00 88.25 68 GLY A CA 1
ATOM 501 C C . GLY A 1 68 ? -6.836 4.850 -1.182 1.00 88.25 68 GLY A C 1
ATOM 502 O O . GLY A 1 68 ? -6.292 3.767 -0.939 1.00 88.25 68 GLY A O 1
ATOM 503 N N . THR A 1 69 ? -8.074 4.908 -1.679 1.00 91.38 69 THR A N 1
ATOM 504 C CA . THR A 1 69 ? -8.865 3.705 -1.990 1.00 91.38 69 THR A CA 1
ATOM 505 C C . THR A 1 69 ? -8.512 3.129 -3.361 1.00 91.38 69 THR A C 1
ATOM 507 O O . THR A 1 69 ? -8.046 3.849 -4.247 1.00 91.38 69 THR A O 1
ATOM 510 N N . SER A 1 70 ? -8.773 1.836 -3.590 1.00 91.56 70 SER A N 1
ATOM 511 C CA . SER A 1 70 ? -8.550 1.231 -4.916 1.00 91.56 70 SER A CA 1
ATOM 512 C C . SER A 1 70 ? -9.425 1.843 -6.017 1.00 91.56 70 SER A C 1
ATOM 514 O O . SER A 1 70 ? -9.073 1.743 -7.188 1.00 91.56 70 SER A O 1
ATOM 516 N N . ASN A 1 71 ? -10.553 2.468 -5.661 1.00 90.94 71 ASN A N 1
ATOM 517 C CA . ASN A 1 71 ? -11.421 3.145 -6.627 1.00 90.94 71 ASN A CA 1
ATOM 518 C C . ASN A 1 71 ? -10.786 4.446 -7.129 1.00 90.94 71 ASN A C 1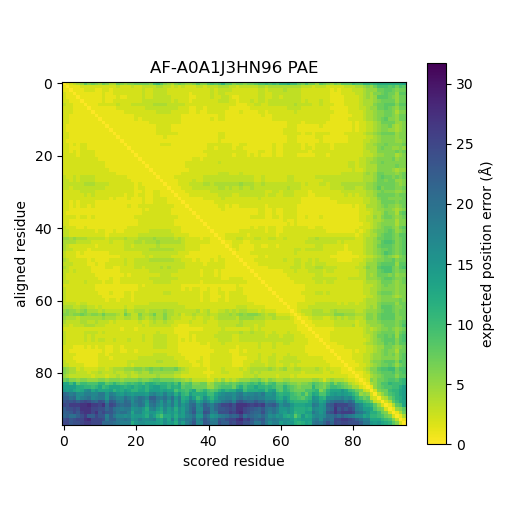
ATOM 520 O O . ASN A 1 71 ? -10.844 4.735 -8.322 1.00 90.94 71 ASN A O 1
ATOM 524 N N . ASP A 1 72 ? -10.158 5.203 -6.226 1.00 89.12 72 ASP A N 1
ATOM 525 C CA . ASP A 1 72 ? -9.524 6.480 -6.562 1.00 89.12 72 ASP A CA 1
ATOM 526 C C . ASP A 1 72 ? -8.141 6.273 -7.197 1.00 89.12 72 ASP A C 1
ATOM 528 O O . ASP A 1 72 ? -7.735 7.031 -8.080 1.00 89.12 72 ASP A O 1
ATOM 532 N N . TYR A 1 73 ? -7.432 5.212 -6.790 1.00 92.19 73 TYR A N 1
ATOM 533 C CA . TYR A 1 73 ? -6.129 4.835 -7.335 1.00 92.19 73 TYR A CA 1
ATOM 534 C C . TYR A 1 73 ? -6.092 3.350 -7.733 1.00 92.19 73 TYR A C 1
ATOM 536 O O . TYR A 1 73 ? -5.572 2.516 -6.984 1.00 92.19 73 TYR A O 1
ATOM 544 N N . PRO A 1 74 ? -6.596 2.994 -8.928 1.00 95.25 74 PRO A N 1
ATOM 545 C CA . PRO A 1 74 ? -6.627 1.608 -9.389 1.00 95.25 74 PRO A CA 1
ATOM 546 C C . PRO A 1 74 ? -5.239 0.993 -9.574 1.00 95.25 74 PRO A C 1
ATOM 548 O O . PRO A 1 74 ? -4.289 1.669 -9.984 1.00 95.25 74 PRO A O 1
ATOM 551 N N . TYR A 1 75 ? -5.148 -0.316 -9.336 1.00 97.75 75 TYR A N 1
ATOM 552 C CA . TYR A 1 75 ? -3.933 -1.097 -9.542 1.00 97.75 75 TYR A CA 1
ATOM 553 C C . TYR A 1 75 ? -3.559 -1.216 -11.022 1.00 97.75 75 TYR A C 1
ATOM 555 O O . TYR A 1 75 ? -4.399 -1.539 -11.860 1.00 97.75 75 TYR A O 1
ATOM 563 N N . LYS A 1 76 ? -2.288 -0.950 -11.347 1.00 97.88 76 LYS A N 1
ATOM 564 C CA . LYS A 1 76 ? -1.758 -0.964 -12.722 1.00 97.88 76 LYS A CA 1
ATOM 565 C C . LYS A 1 76 ? -0.575 -1.912 -12.911 1.00 97.88 76 LYS A C 1
ATOM 567 O O . LYS A 1 76 ? -0.089 -2.029 -14.031 1.00 97.88 76 LYS A O 1
ATOM 572 N N . ALA A 1 77 ? -0.110 -2.569 -11.846 1.00 97.81 77 ALA A N 1
ATOM 573 C CA . ALA A 1 77 ? 1.037 -3.481 -11.869 1.00 97.81 77 ALA A CA 1
ATOM 574 C C . ALA A 1 77 ? 2.322 -2.871 -12.465 1.00 97.81 77 ALA A C 1
ATOM 576 O O . ALA A 1 77 ? 3.135 -3.576 -13.055 1.00 97.81 77 ALA A O 1
ATOM 577 N N . VAL A 1 78 ? 2.518 -1.559 -12.323 1.00 98.12 78 VAL A N 1
ATOM 578 C CA . VAL A 1 78 ? 3.699 -0.849 -12.830 1.00 98.12 78 VAL A CA 1
ATOM 579 C C . VAL A 1 78 ? 4.127 0.236 -11.853 1.00 98.12 78 VAL A C 1
ATOM 581 O O . VAL A 1 78 ? 3.319 0.734 -11.069 1.00 98.12 78 VAL A O 1
ATOM 584 N N . ASN A 1 79 ? 5.395 0.636 -11.932 1.00 97.81 79 ASN A N 1
ATOM 585 C CA . ASN A 1 79 ? 5.851 1.852 -11.269 1.00 97.81 79 ASN A CA 1
ATOM 586 C C . ASN A 1 79 ? 5.190 3.069 -11.924 1.00 97.81 79 ASN A C 1
ATOM 588 O O . ASN A 1 79 ? 5.116 3.164 -13.150 1.00 97.81 79 ASN A O 1
ATOM 592 N N . GLY A 1 80 ? 4.746 4.011 -11.105 1.00 94.50 80 GLY A N 1
ATOM 593 C CA . GLY A 1 80 ? 4.162 5.268 -11.544 1.00 94.50 80 GLY A CA 1
ATOM 594 C C . GLY A 1 80 ? 4.611 6.436 -10.678 1.00 94.50 80 GLY A C 1
ATOM 595 O O . GLY A 1 80 ? 5.468 6.312 -9.806 1.00 94.50 80 GLY A O 1
ATOM 596 N N . VAL A 1 81 ? 4.021 7.598 -10.941 1.00 94.12 81 VAL A N 1
ATOM 597 C CA . VAL A 1 81 ? 4.265 8.810 -10.157 1.00 94.12 81 VAL A CA 1
ATOM 598 C C . VAL A 1 81 ? 3.317 8.826 -8.962 1.00 94.12 81 VAL A C 1
ATOM 600 O O . VAL A 1 81 ? 2.125 8.555 -9.111 1.00 94.12 81 VAL A O 1
ATOM 603 N N . CYS A 1 82 ? 3.836 9.150 -7.778 1.00 92.94 82 CYS A N 1
ATOM 604 C CA . CYS A 1 82 ? 3.011 9.348 -6.589 1.00 92.94 82 CYS A CA 1
ATOM 605 C C . CYS A 1 82 ? 1.971 10.458 -6.820 1.00 92.94 82 CYS A C 1
ATOM 607 O O . CYS A 1 82 ? 2.346 11.580 -7.168 1.00 92.94 82 CYS A O 1
ATOM 609 N N . ASP A 1 83 ? 0.685 10.165 -6.593 1.00 86.19 83 ASP A N 1
ATOM 610 C CA . ASP A 1 83 ? -0.387 11.166 -6.647 1.00 86.19 83 ASP A CA 1
ATOM 611 C C . ASP A 1 83 ? -0.716 11.654 -5.233 1.00 86.19 83 ASP A C 1
ATOM 613 O O . ASP A 1 83 ? -1.549 11.092 -4.526 1.00 86.19 83 ASP A O 1
ATOM 617 N N . GLY A 1 84 ? -0.042 12.726 -4.811 1.00 73.75 84 GLY A N 1
ATOM 618 C CA . GLY A 1 84 ? -0.181 13.272 -3.459 1.00 73.75 84 GLY A CA 1
ATOM 619 C C . GLY A 1 84 ? -1.564 13.842 -3.119 1.00 73.75 84 GLY A C 1
ATOM 620 O O . GLY A 1 84 ? -1.809 14.122 -1.950 1.00 73.75 84 GLY A O 1
ATOM 621 N N . ARG A 1 85 ? -2.470 14.002 -4.095 1.00 68.56 85 ARG A N 1
ATOM 622 C CA . ARG A 1 85 ? -3.802 14.605 -3.892 1.00 68.56 85 ARG A CA 1
ATOM 623 C C . ARG A 1 85 ? -4.780 13.678 -3.173 1.00 68.56 85 ARG A C 1
ATOM 625 O O . ARG A 1 85 ? -5.761 14.139 -2.603 1.00 68.56 85 ARG A O 1
ATOM 632 N N . LEU A 1 86 ? -4.510 12.374 -3.164 1.00 65.12 86 LEU A N 1
ATOM 633 C CA . LEU A 1 86 ? -5.364 11.386 -2.495 1.00 65.12 86 LEU A CA 1
ATOM 634 C C . LEU A 1 86 ? -5.306 11.475 -0.966 1.00 65.12 86 LEU A C 1
ATOM 636 O O . LEU A 1 86 ? -6.165 10.919 -0.290 1.00 65.12 86 LEU A O 1
ATOM 640 N N . LYS A 1 87 ? -4.348 12.240 -0.432 1.00 57.34 87 LYS A N 1
ATOM 641 C CA . LYS A 1 87 ? -4.205 12.543 0.996 1.00 57.34 87 LYS A CA 1
ATOM 642 C C . LYS A 1 87 ? -5.242 13.543 1.520 1.00 57.34 87 LYS A C 1
ATOM 644 O O . LYS A 1 87 ? -5.449 13.618 2.724 1.00 57.34 87 LYS A O 1
ATOM 649 N N . GLU A 1 88 ? -5.870 14.330 0.643 1.00 50.94 88 GLU A N 1
ATOM 650 C CA . GLU A 1 88 ? -6.739 15.453 1.040 1.00 50.94 88 GLU A CA 1
ATOM 651 C C . GLU A 1 88 ? -8.236 15.086 1.064 1.00 50.94 88 GLU A C 1
ATOM 653 O O . GLU A 1 88 ? -9.044 15.783 1.677 1.00 50.94 88 GLU A O 1
ATOM 658 N N . ASN A 1 89 ? -8.621 13.956 0.461 1.00 50.16 89 ASN A N 1
ATOM 659 C CA . ASN A 1 89 ? -10.018 13.553 0.282 1.00 50.16 89 ASN A CA 1
ATOM 660 C C . ASN A 1 89 ? -10.482 12.542 1.349 1.00 50.16 89 ASN A C 1
ATOM 662 O O . ASN A 1 89 ? -10.850 11.420 1.019 1.00 50.16 89 ASN A O 1
ATOM 666 N N . ASN A 1 90 ? -10.449 12.939 2.626 1.00 51.25 90 ASN A N 1
ATOM 667 C CA . ASN A 1 90 ? -11.229 12.400 3.759 1.00 51.25 90 ASN A CA 1
ATOM 668 C C . ASN A 1 90 ? -11.825 10.973 3.624 1.00 51.25 90 ASN A C 1
ATOM 670 O O . ASN A 1 90 ? -13.039 10.776 3.705 1.00 51.25 90 ASN A O 1
ATOM 674 N N . LYS A 1 91 ? -10.961 9.961 3.519 1.00 49.88 91 LYS A N 1
ATOM 675 C CA . LYS A 1 91 ? -11.218 8.583 3.974 1.00 49.88 91 LYS A CA 1
ATOM 676 C C . LYS A 1 91 ? -9.927 8.025 4.555 1.00 49.88 91 LYS A C 1
ATOM 678 O O . LYS A 1 91 ? -9.396 7.023 4.090 1.00 49.88 91 LYS A O 1
ATOM 683 N N . ASN A 1 92 ? -9.387 8.733 5.541 1.00 50.78 92 ASN A N 1
ATOM 684 C CA . ASN A 1 92 ? -8.211 8.269 6.258 1.00 50.78 92 ASN A CA 1
ATOM 685 C C . ASN A 1 92 ? -8.608 6.961 6.948 1.00 50.78 92 ASN A C 1
ATOM 687 O O . ASN A 1 92 ? -9.440 6.970 7.852 1.00 50.78 92 ASN A O 1
ATOM 691 N N . VAL A 1 93 ? -8.061 5.833 6.497 1.00 53.84 93 VAL A N 1
ATOM 692 C CA . VAL A 1 93 ? -7.990 4.640 7.339 1.00 53.84 93 VAL A CA 1
ATOM 693 C C . VAL A 1 93 ? -6.986 4.990 8.430 1.00 53.84 93 VAL A C 1
ATOM 695 O O . VAL A 1 93 ? -5.777 4.984 8.208 1.00 53.84 93 VAL A O 1
ATOM 698 N N . ILE A 1 94 ? -7.534 5.446 9.555 1.00 50.78 94 ILE A N 1
ATOM 699 C CA . ILE A 1 94 ? -6.803 5.929 10.722 1.00 50.78 94 ILE A CA 1
ATOM 700 C C . ILE A 1 94 ? -6.171 4.723 11.427 1.00 50.78 94 ILE A C 1
ATOM 702 O O . ILE A 1 94 ? -6.876 3.791 11.817 1.00 50.78 94 ILE A O 1
ATOM 706 N N . MET A 1 95 ? -4.852 4.774 11.616 1.00 44.91 95 MET A N 1
ATOM 707 C CA . MET A 1 95 ? -4.267 4.416 12.911 1.00 44.91 95 MET A CA 1
ATOM 708 C C . MET A 1 95 ? -4.087 5.697 13.714 1.00 44.91 95 MET A C 1
ATOM 710 O O . MET A 1 95 ? -3.678 6.706 13.096 1.00 44.91 95 MET A O 1
#

Radius of gyration: 12.02 Å; Cα contacts (8 Å, |Δi|>4): 143; chains: 1; bounding box: 28×28×28 Å

Solvent-accessible surface area (ba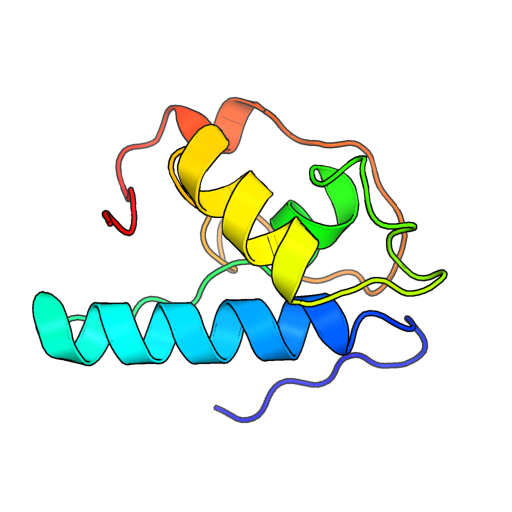ckbone atoms only — not comparable to full-atom values): 5561 Å² total; per-residue (Å²): 134,92,83,82,57,79,91,22,42,36,63,30,40,51,55,44,46,54,53,50,33,52,49,39,28,73,77,71,68,48,80,58,66,61,19,42,40,46,50,35,29,55,42,80,91,38,53,26,43,79,25,58,54,47,66,64,48,52,56,44,32,68,75,66,59,40,60,38,36,31,86,83,35,58,76,74,62,63,74,59,78,55,70,75,69,53,78,74,66,86,63,62,60,75,128